Protein AF-A0A7S2G032-F1 (afdb_monomer)

Sequence (149 aa):
DKDFLDAGRGISDGIGGWKMGAVSVPRGNSFEDAKMRYVDVEASLSKGTVVFNSAGSNFDKLSAICLAALDVFDLPNCLNLYLTGVGTATSAPPHTDKQDVMVIQTRGRKHWRVFSPPPVAASPFADPLARGKAADRLEVDDLQHPPLL

Secondary s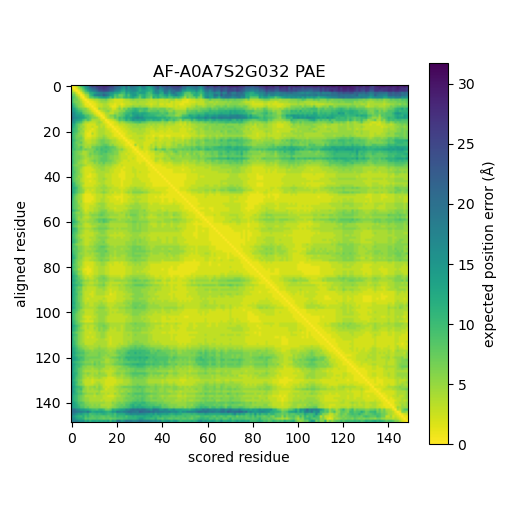tructure (DSSP, 8-state):
------EEEEE--SSSSBEEEES---SSSSHHHHS--HHHHHHHHTTSEEEETTGGGT-HHHHHHHHHHHHHH-S-----EEEE-TT-S-SS-S---SS-------SS-------PPPPGGGSTTS-TTSTTBTT----GGG--S----

Structure (mmCIF, N/CA/C/O backbone):
data_AF-A0A7S2G032-F1
#
_entry.id   AF-A0A7S2G032-F1
#
loop_
_atom_site.group_PDB
_atom_site.id
_atom_site.type_symbol
_atom_site.label_atom_id
_atom_site.label_alt_id
_atom_site.label_comp_id
_atom_site.label_asym_id
_atom_site.label_entity_id
_atom_site.label_seq_id
_atom_site.pdbx_PDB_ins_code
_atom_site.Cartn_x
_atom_site.Cartn_y
_atom_site.Cartn_z
_atom_site.occupancy
_atom_site.B_iso_or_equiv
_atom_site.auth_seq_id
_atom_site.auth_comp_id
_atom_site.auth_asym_id
_atom_site.auth_atom_id
_atom_site.pdbx_PDB_model_num
ATOM 1 N N . ASP A 1 1 ? 3.652 4.922 23.597 1.00 35.97 1 ASP A N 1
ATOM 2 C CA . ASP A 1 1 ? 2.333 5.601 23.542 1.00 35.97 1 ASP A CA 1
ATOM 3 C C . ASP A 1 1 ? 2.197 6.622 22.405 1.00 35.97 1 ASP A C 1
ATOM 5 O O . ASP A 1 1 ? 1.631 7.692 22.595 1.00 35.97 1 ASP A O 1
ATOM 9 N N . LYS A 1 2 ? 2.690 6.303 21.198 1.00 36.19 2 LYS A N 1
ATOM 10 C CA . LYS A 1 2 ? 2.426 7.071 19.961 1.00 36.19 2 LYS A CA 1
ATOM 11 C C . LYS A 1 2 ? 1.874 6.191 18.831 1.00 36.19 2 LYS A C 1
ATOM 13 O O . LYS A 1 2 ? 1.686 6.685 17.726 1.00 36.19 2 LYS A O 1
ATOM 18 N N . ASP A 1 3 ? 1.588 4.924 19.125 1.00 44.31 3 ASP A N 1
ATOM 19 C CA . ASP A 1 3 ? 1.047 3.954 18.172 1.00 44.31 3 ASP A CA 1
ATOM 20 C C . ASP A 1 3 ? -0.462 4.135 18.066 1.00 44.31 3 ASP A C 1
ATOM 22 O O . ASP A 1 3 ? -1.271 3.318 18.501 1.00 44.31 3 ASP A O 1
ATOM 26 N N . PHE A 1 4 ? -0.857 5.275 17.517 1.00 57.44 4 PHE A N 1
ATOM 27 C CA . PHE A 1 4 ? -2.152 5.348 16.874 1.00 57.44 4 PHE A CA 1
ATOM 28 C C . PHE A 1 4 ? -2.060 4.479 15.624 1.00 57.44 4 PHE A C 1
ATOM 30 O O . PHE A 1 4 ? -1.054 4.532 14.921 1.00 57.44 4 PHE A O 1
ATOM 37 N N . LEU A 1 5 ? -3.092 3.684 15.349 1.00 60.19 5 LEU A N 1
ATOM 38 C CA . LEU A 1 5 ? -3.216 2.959 14.091 1.00 60.19 5 LEU A CA 1
ATOM 39 C C . LEU A 1 5 ? -3.080 3.958 12.929 1.00 60.19 5 LEU A C 1
ATOM 41 O O . LEU A 1 5 ? -4.025 4.688 12.618 1.00 60.19 5 LEU A O 1
ATOM 45 N N . ASP A 1 6 ? -1.889 4.010 12.333 1.00 72.75 6 ASP A N 1
ATOM 46 C CA . ASP A 1 6 ? -1.547 4.976 11.298 1.00 72.75 6 ASP A CA 1
ATOM 47 C C . ASP A 1 6 ? -2.055 4.442 9.961 1.00 72.75 6 ASP A C 1
ATOM 49 O O . ASP A 1 6 ? -1.436 3.599 9.297 1.00 72.75 6 ASP A O 1
ATOM 53 N N . ALA A 1 7 ? -3.267 4.871 9.616 1.00 85.50 7 ALA A N 1
ATOM 54 C CA . ALA A 1 7 ? -3.785 4.662 8.285 1.00 85.50 7 ALA A CA 1
ATOM 55 C C . ALA A 1 7 ? -3.399 5.837 7.396 1.00 85.50 7 ALA A C 1
ATOM 57 O O . ALA A 1 7 ? -3.659 7.001 7.706 1.00 85.50 7 ALA A O 1
ATOM 58 N N . GLY A 1 8 ? -2.849 5.507 6.235 1.00 90.25 8 GLY A N 1
ATOM 59 C CA . GLY A 1 8 ? -2.609 6.469 5.179 1.00 90.25 8 GLY A CA 1
ATOM 60 C C . GLY A 1 8 ? -3.650 6.333 4.075 1.00 90.25 8 GLY A C 1
ATOM 61 O O . GLY A 1 8 ? -4.117 5.243 3.753 1.00 90.25 8 GLY A O 1
ATOM 62 N N . ARG A 1 9 ? -3.976 7.441 3.423 1.00 91.69 9 ARG A N 1
ATOM 63 C CA . ARG A 1 9 ? -4.705 7.454 2.158 1.00 91.69 9 ARG A CA 1
ATOM 64 C C . ARG A 1 9 ? -3.709 7.510 1.007 1.00 91.69 9 ARG A C 1
ATOM 66 O O . ARG A 1 9 ? -2.886 8.419 0.961 1.00 91.69 9 ARG A O 1
ATOM 73 N N . GLY A 1 10 ? -3.816 6.585 0.061 1.00 86.94 10 GLY A N 1
ATOM 74 C CA . GLY A 1 10 ? -3.033 6.611 -1.168 1.00 86.94 10 GLY A CA 1
ATOM 75 C C . GLY A 1 10 ? -3.354 7.850 -2.006 1.00 86.94 10 GLY A C 1
ATOM 76 O O . GLY A 1 10 ? -4.520 8.132 -2.288 1.00 86.94 10 GLY A O 1
ATOM 77 N N . ILE A 1 11 ? -2.319 8.578 -2.413 1.00 79.00 11 ILE A N 1
ATOM 78 C CA . ILE A 1 11 ? -2.398 9.749 -3.286 1.00 79.00 11 ILE A CA 1
ATOM 79 C C . ILE A 1 11 ? -1.618 9.441 -4.563 1.00 79.00 11 ILE A C 1
ATOM 81 O O . ILE A 1 11 ? -0.463 9.017 -4.515 1.00 79.00 11 ILE A O 1
ATOM 85 N N . SER A 1 12 ? -2.265 9.674 -5.703 1.00 75.75 12 SER A N 1
ATOM 86 C CA . SER A 1 12 ? -1.631 9.722 -7.016 1.00 75.75 12 SER A CA 1
ATOM 87 C C . SER A 1 12 ? -1.938 11.095 -7.606 1.00 75.75 12 SER A C 1
ATOM 89 O O . SER A 1 12 ? -3.087 11.394 -7.920 1.00 75.75 12 SER A O 1
ATOM 91 N N . ASP A 1 13 ? -0.929 11.962 -7.644 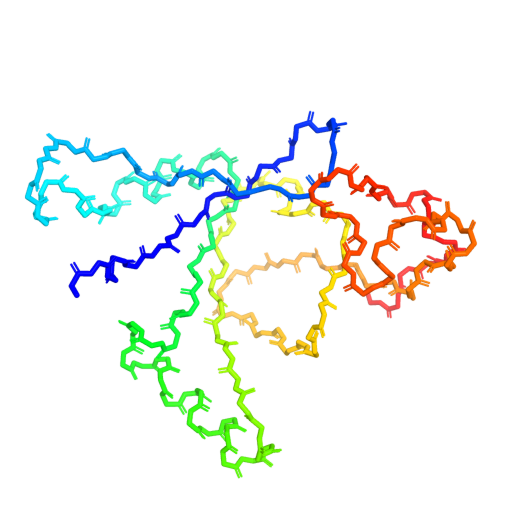1.00 73.62 13 ASP A N 1
ATOM 92 C CA . ASP A 1 13 ? -1.023 13.339 -8.147 1.00 73.62 13 ASP A CA 1
ATOM 93 C C . ASP A 1 13 ? -0.502 13.473 -9.590 1.00 73.62 13 ASP A C 1
ATOM 95 O O . ASP A 1 13 ? -0.512 14.564 -10.150 1.00 73.62 13 ASP A O 1
ATOM 99 N N . GLY A 1 14 ? -0.033 12.371 -10.189 1.00 71.12 14 GLY A N 1
ATOM 100 C CA . GLY A 1 14 ? 0.583 12.339 -11.519 1.00 71.12 14 GLY A CA 1
ATOM 101 C C . GLY A 1 14 ? 1.982 12.967 -11.595 1.00 71.12 14 GLY A C 1
ATOM 102 O O . GLY A 1 14 ? 2.589 12.955 -12.663 1.00 71.12 14 GLY A O 1
ATOM 103 N N . ILE A 1 15 ? 2.514 13.502 -10.490 1.00 74.12 15 ILE A N 1
ATOM 104 C CA . ILE A 1 15 ? 3.794 14.234 -10.441 1.00 74.12 15 ILE A CA 1
ATOM 105 C C . ILE A 1 15 ? 4.914 13.354 -9.843 1.00 74.12 15 ILE A C 1
ATOM 107 O O . ILE A 1 15 ? 6.078 13.741 -9.818 1.00 74.12 15 ILE A O 1
ATOM 111 N N . GLY A 1 16 ? 4.603 12.128 -9.415 1.00 80.75 16 GLY A N 1
ATOM 112 C CA . GLY A 1 16 ? 5.594 11.151 -8.965 1.00 80.75 16 GLY A CA 1
ATOM 113 C C . GLY A 1 16 ? 5.002 9.764 -8.736 1.00 80.75 16 GLY A C 1
ATOM 114 O O . GLY A 1 16 ? 3.940 9.428 -9.264 1.00 80.75 16 GLY A O 1
ATOM 115 N N . GLY A 1 17 ? 5.706 8.970 -7.936 1.00 84.12 17 GLY A N 1
ATOM 116 C CA . GLY A 1 17 ? 5.252 7.658 -7.501 1.00 84.12 17 GLY A CA 1
ATOM 117 C C . GLY A 1 17 ? 4.146 7.727 -6.449 1.00 84.12 17 GLY A C 1
ATOM 118 O O . GLY A 1 17 ? 3.633 8.792 -6.095 1.00 84.12 17 GLY A O 1
ATOM 119 N N . TRP A 1 18 ? 3.775 6.566 -5.918 1.00 88.38 18 TRP A N 1
ATOM 120 C CA . TRP A 1 18 ? 2.734 6.475 -4.902 1.00 88.38 18 TRP A CA 1
ATOM 121 C C . TRP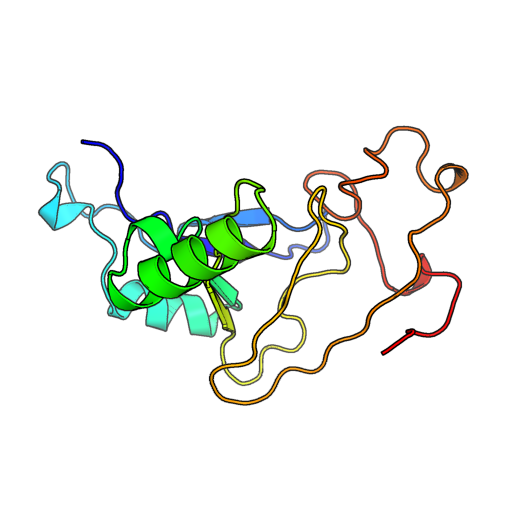 A 1 18 ? 3.145 7.167 -3.592 1.00 88.38 18 TRP A C 1
ATOM 123 O O . TRP A 1 18 ? 4.267 6.990 -3.106 1.00 88.38 18 TRP A O 1
ATOM 133 N N . LYS A 1 19 ? 2.228 7.958 -3.021 1.00 86.19 19 LYS A N 1
ATOM 134 C CA . LYS A 1 19 ? 2.420 8.715 -1.773 1.00 86.19 19 LYS A CA 1
ATOM 135 C C . LYS A 1 19 ? 1.285 8.428 -0.795 1.00 86.19 19 LYS A C 1
ATOM 137 O O . LYS A 1 19 ? 0.168 8.119 -1.208 1.00 86.19 19 LYS A O 1
ATOM 142 N N . MET A 1 20 ? 1.553 8.606 0.496 1.00 88.69 20 MET A N 1
ATOM 143 C CA . MET A 1 20 ? 0.548 8.500 1.554 1.00 88.69 20 MET A CA 1
ATOM 144 C C . MET A 1 20 ? 0.202 9.888 2.092 1.00 88.69 20 MET A C 1
ATOM 146 O O . MET A 1 20 ? 1.087 10.689 2.376 1.00 88.69 20 MET A O 1
ATOM 150 N N . GLY A 1 21 ? -1.088 10.173 2.231 1.00 87.94 21 GLY A N 1
ATOM 151 C CA . GLY A 1 21 ? -1.597 11.325 2.970 1.00 87.94 21 GLY A CA 1
ATOM 152 C C . GLY A 1 21 ? -2.353 10.897 4.220 1.00 87.94 21 GLY A C 1
ATOM 153 O O . GLY A 1 21 ? -2.751 9.743 4.345 1.00 87.94 21 GLY A O 1
ATOM 154 N N . ALA A 1 22 ? -2.595 11.837 5.127 1.00 89.69 22 ALA A N 1
ATOM 155 C CA . ALA A 1 22 ? -3.364 11.566 6.336 1.00 89.69 22 ALA A CA 1
ATOM 156 C C . ALA A 1 22 ? -4.823 11.183 6.013 1.00 89.69 22 ALA A C 1
ATOM 158 O O . ALA A 1 22 ? -5.443 11.759 5.110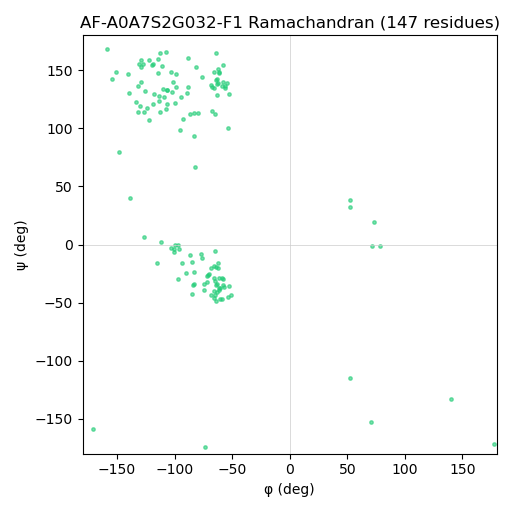 1.00 89.69 22 ALA A O 1
ATOM 159 N N . VAL A 1 23 ? -5.371 10.226 6.769 1.00 91.19 23 VAL A N 1
ATOM 160 C CA . VAL A 1 23 ? -6.801 9.857 6.735 1.00 91.19 23 VAL A CA 1
ATOM 161 C C . VAL A 1 23 ? -7.634 10.768 7.638 1.00 91.19 23 VAL A C 1
ATOM 163 O O . VAL A 1 23 ? -8.759 11.118 7.291 1.00 91.19 23 VAL A O 1
ATOM 166 N N . SER A 1 24 ? -7.072 11.202 8.767 1.00 89.06 24 SER A N 1
ATOM 167 C CA . SER A 1 24 ? -7.714 12.098 9.732 1.00 89.06 24 SER A CA 1
ATOM 168 C C . SER A 1 24 ? -6.803 13.264 10.110 1.00 89.06 24 SER A C 1
ATOM 170 O O . SER A 1 24 ? -5.581 13.150 10.055 1.00 89.06 24 SER A O 1
ATOM 172 N N . VAL A 1 25 ? -7.403 14.370 10.551 1.00 85.69 25 VAL A N 1
ATOM 173 C CA . VAL A 1 25 ? -6.691 15.491 11.181 1.00 85.69 25 VAL A CA 1
ATOM 174 C C . VAL A 1 25 ? -6.992 15.465 12.684 1.00 85.69 25 VAL A C 1
ATOM 176 O O . VAL A 1 25 ? -8.165 15.315 13.044 1.00 85.69 25 VAL A O 1
ATOM 179 N N . PRO A 1 26 ? -5.983 15.601 13.567 1.00 85.25 26 PRO A N 1
ATOM 180 C CA . PRO A 1 26 ? -6.219 15.698 15.004 1.00 85.25 26 PRO A CA 1
ATOM 181 C C . PRO A 1 26 ? -7.166 16.852 15.346 1.00 85.25 26 PRO A C 1
ATOM 183 O O . PRO A 1 26 ? -7.028 17.953 14.815 1.00 85.25 26 PRO A O 1
ATOM 186 N N . ARG A 1 27 ? -8.124 16.612 16.247 1.00 86.88 27 ARG A N 1
ATOM 187 C CA . ARG A 1 27 ? -9.107 17.628 16.686 1.00 86.88 27 ARG A CA 1
ATOM 188 C C . ARG A 1 27 ? -8.703 18.321 17.989 1.00 86.88 27 ARG A C 1
ATOM 190 O O . ARG A 1 27 ? -9.426 19.180 18.478 1.00 86.88 27 ARG A O 1
ATOM 197 N N . GLY A 1 28 ? -7.566 17.926 18.548 1.00 85.62 28 GLY A N 1
ATOM 198 C CA . GLY A 1 28 ? -7.044 18.358 19.836 1.00 85.62 28 GLY A CA 1
ATOM 199 C C . GLY A 1 28 ? -5.743 17.624 20.153 1.00 85.62 28 GLY A C 1
ATOM 200 O O . GLY A 1 28 ? -5.202 16.914 19.305 1.00 85.62 28 GLY A O 1
ATOM 201 N N . ASN A 1 29 ? -5.253 17.797 21.381 1.00 84.94 29 ASN A N 1
ATOM 202 C CA . ASN A 1 29 ? -3.943 17.290 21.810 1.00 84.94 29 ASN A CA 1
ATOM 203 C C . ASN A 1 29 ? -4.020 15.991 22.631 1.00 84.94 29 ASN A C 1
ATOM 205 O O . ASN A 1 29 ? -2.983 15.448 23.007 1.00 84.94 29 ASN A O 1
ATOM 209 N N . SER A 1 30 ? -5.225 15.503 22.946 1.00 84.81 30 SER A N 1
ATOM 210 C CA . SER A 1 30 ? -5.411 14.234 23.655 1.00 84.81 30 SER A CA 1
ATOM 211 C C . SER A 1 30 ? -5.481 13.052 22.682 1.00 84.81 30 SER A C 1
ATOM 213 O O . SER A 1 30 ? -5.792 13.226 21.502 1.00 84.81 30 SER A O 1
ATOM 215 N N . PHE A 1 31 ? -5.253 11.832 23.183 1.00 79.25 31 PHE A N 1
ATOM 216 C CA . PHE A 1 31 ? -5.470 10.604 22.406 1.00 79.25 31 PHE A CA 1
ATOM 217 C C . PHE A 1 31 ? -6.891 10.552 21.820 1.00 79.25 31 PHE A C 1
ATOM 219 O O . PHE A 1 31 ? -7.077 10.270 20.639 1.00 79.25 31 PHE A O 1
ATOM 226 N N . GLU A 1 32 ? -7.894 10.882 22.632 1.00 84.12 32 GLU A N 1
ATOM 227 C CA . GLU A 1 32 ? -9.308 10.835 22.252 1.00 84.12 32 GLU A CA 1
ATOM 228 C C . GLU A 1 32 ? -9.676 11.841 21.149 1.00 84.12 32 GLU A C 1
ATOM 230 O O . GLU A 1 32 ? -10.531 11.566 20.296 1.00 84.12 32 GLU A O 1
ATOM 235 N N . ASP A 1 33 ? -8.997 12.987 21.121 1.00 84.12 33 ASP A N 1
ATOM 236 C CA . ASP A 1 33 ? -9.207 14.016 20.102 1.00 84.12 33 ASP A CA 1
ATOM 237 C C . ASP A 1 33 ? -8.423 13.733 18.816 1.00 84.12 33 ASP A C 1
ATOM 239 O O . ASP A 1 33 ? -8.893 14.043 17.711 1.00 84.12 33 ASP A O 1
ATOM 243 N N . ALA A 1 34 ? -7.234 13.144 18.956 1.00 83.12 34 ALA A N 1
ATOM 244 C CA . ALA A 1 34 ? -6.325 12.848 17.857 1.00 83.12 34 ALA A CA 1
ATOM 245 C C . ALA A 1 34 ? -6.659 11.544 17.123 1.00 83.12 34 ALA A C 1
ATOM 247 O O . ALA A 1 34 ? -6.298 11.405 15.953 1.00 83.12 34 ALA A O 1
ATOM 248 N N . LYS A 1 35 ? -7.358 10.598 17.768 1.00 84.56 35 LYS A N 1
ATOM 249 C CA . LYS A 1 35 ? -7.647 9.300 17.153 1.00 84.56 35 LYS A CA 1
ATOM 250 C C . LYS A 1 35 ? -8.496 9.432 15.888 1.00 84.56 35 LYS A C 1
ATOM 252 O O . LYS A 1 35 ? -9.475 10.189 15.820 1.00 84.56 35 LYS A O 1
ATOM 257 N N . MET A 1 36 ? -8.128 8.628 14.898 1.00 88.94 36 MET A N 1
ATOM 258 C CA . MET A 1 36 ? -8.905 8.421 13.685 1.00 88.94 36 MET A CA 1
ATOM 259 C C . MET A 1 36 ? -10.257 7.791 14.031 1.00 88.94 36 MET A C 1
ATOM 261 O O . MET A 1 36 ? -10.353 6.883 14.861 1.00 88.94 36 MET A O 1
ATOM 265 N N . ARG A 1 37 ? -11.315 8.279 13.389 1.00 89.50 37 ARG A N 1
ATOM 266 C CA . ARG A 1 37 ? -12.691 7.810 13.573 1.00 89.50 37 ARG A CA 1
ATOM 267 C C . ARG A 1 37 ? -13.190 7.164 12.288 1.00 89.50 37 ARG A C 1
ATOM 269 O O . ARG A 1 37 ? -12.699 7.447 11.200 1.00 89.50 37 ARG A O 1
ATOM 276 N N . TYR A 1 38 ? -14.230 6.343 12.411 1.00 91.19 38 TYR A N 1
ATOM 277 C CA . TYR A 1 38 ? -14.876 5.693 11.267 1.00 91.19 38 TYR A CA 1
ATOM 278 C C . TYR A 1 38 ? -15.249 6.688 10.153 1.00 91.19 38 TYR A C 1
ATOM 280 O O . TYR A 1 38 ? -14.962 6.448 8.984 1.00 91.19 38 TYR A O 1
ATOM 288 N N . VAL A 1 39 ? -15.803 7.846 10.528 1.00 93.00 39 VAL A N 1
ATOM 289 C CA . VAL A 1 39 ? -16.200 8.905 9.585 1.00 93.00 39 VAL A CA 1
ATOM 290 C C . VAL A 1 39 ? -15.026 9.473 8.776 1.00 93.00 39 VAL A C 1
ATOM 292 O O . VAL A 1 39 ? -15.218 9.887 7.637 1.00 93.00 39 VAL A O 1
ATOM 295 N N . ASP A 1 40 ? -13.803 9.456 9.318 1.00 93.25 40 ASP A N 1
ATOM 296 C CA . ASP A 1 40 ? -12.609 9.929 8.604 1.00 93.25 40 ASP A CA 1
ATOM 297 C C . ASP A 1 40 ? -12.179 8.925 7.526 1.00 93.25 40 ASP A C 1
ATOM 299 O O . ASP A 1 40 ? -11.800 9.302 6.413 1.00 93.25 40 ASP A O 1
ATOM 303 N N . VAL A 1 41 ? -12.280 7.631 7.850 1.00 93.31 41 VAL A N 1
ATOM 304 C CA . VAL A 1 41 ? -12.022 6.531 6.913 1.00 93.31 41 VAL A CA 1
ATOM 305 C C . VAL A 1 41 ? -13.049 6.567 5.786 1.00 93.31 41 VAL A C 1
ATOM 307 O O . VAL A 1 41 ? -12.668 6.550 4.619 1.00 93.31 41 VAL A O 1
ATOM 310 N N . GLU A 1 42 ? -14.336 6.688 6.117 1.00 94.25 42 GLU A N 1
ATOM 311 C CA . GLU A 1 42 ? -15.426 6.779 5.140 1.00 94.25 42 GLU A CA 1
ATOM 312 C C . GLU A 1 42 ? -15.249 7.981 4.200 1.00 94.25 42 GLU A C 1
ATOM 314 O O . GLU A 1 42 ? -15.273 7.829 2.974 1.00 94.25 42 GLU A O 1
ATOM 319 N N . ALA A 1 43 ? -14.950 9.160 4.752 1.00 93.56 43 ALA A N 1
ATOM 320 C CA . ALA A 1 43 ? -14.648 10.345 3.956 1.00 93.56 43 ALA A CA 1
ATOM 321 C C . ALA A 1 43 ? -13.410 10.147 3.063 1.00 93.56 43 ALA A C 1
ATOM 323 O O . ALA A 1 43 ? -13.388 10.611 1.920 1.00 93.56 43 ALA A O 1
ATOM 324 N N . SER A 1 44 ? -12.381 9.444 3.541 1.00 93.88 44 SER A N 1
ATOM 325 C CA . SER A 1 44 ? -11.166 9.162 2.767 1.00 93.88 44 SER A CA 1
ATOM 326 C C . SER A 1 44 ? -11.383 8.142 1.648 1.00 93.88 44 SER A C 1
ATOM 328 O O . SER A 1 44 ? -10.764 8.278 0.591 1.00 93.88 44 SER A O 1
ATOM 330 N N . LEU A 1 45 ? -12.288 7.176 1.826 1.00 94.00 45 LEU A N 1
ATOM 331 C CA . LEU A 1 45 ? 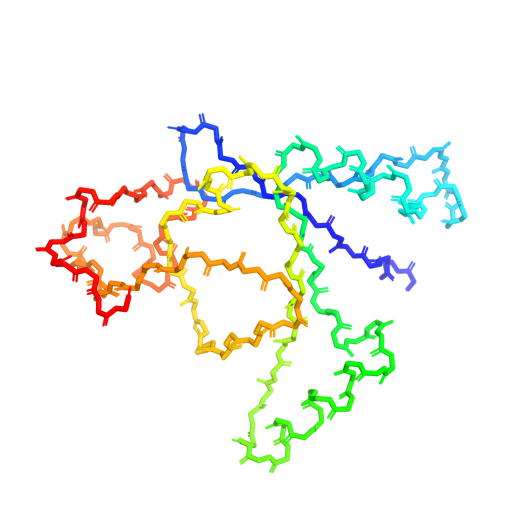-12.641 6.194 0.794 1.00 94.00 45 LEU A CA 1
ATOM 332 C C . LEU A 1 45 ? -13.321 6.832 -0.418 1.00 94.00 45 LEU A C 1
ATOM 334 O O . LEU A 1 45 ? -13.118 6.364 -1.535 1.00 94.00 45 LEU A O 1
ATOM 338 N N . SER A 1 46 ? -14.040 7.945 -0.238 1.00 91.12 46 SER A N 1
ATOM 339 C CA . SER A 1 46 ? -14.566 8.726 -1.374 1.00 91.12 46 SER A CA 1
ATOM 340 C C . SER A 1 46 ? -13.466 9.311 -2.273 1.00 91.12 46 SER A C 1
ATOM 342 O O . SER A 1 46 ? -13.732 9.723 -3.399 1.00 91.12 46 SER A O 1
ATOM 344 N N . LYS A 1 47 ? -12.220 9.341 -1.781 1.00 90.00 47 LYS A N 1
ATOM 345 C CA . LYS A 1 47 ? -11.061 9.938 -2.451 1.00 90.00 47 LYS A CA 1
ATOM 346 C C . LYS A 1 47 ? -10.023 8.904 -2.902 1.00 90.00 47 LYS A C 1
ATOM 348 O O . LYS A 1 47 ? -8.970 9.317 -3.385 1.00 90.00 47 LYS A O 1
ATOM 353 N N . GLY A 1 48 ? -10.261 7.603 -2.704 1.00 91.50 48 GLY A N 1
ATOM 354 C CA . GLY A 1 48 ? -9.369 6.536 -3.169 1.00 91.50 48 GLY A CA 1
ATOM 355 C C . GLY A 1 48 ? -9.193 5.383 -2.179 1.00 91.50 48 GLY A C 1
ATOM 356 O O . GLY A 1 48 ? -10.162 4.828 -1.660 1.00 91.50 48 GLY A O 1
ATOM 357 N N . THR A 1 49 ? -7.937 4.984 -1.959 1.00 95.06 49 THR A N 1
ATOM 358 C CA . THR A 1 49 ? -7.578 3.830 -1.121 1.00 95.06 49 THR A CA 1
ATOM 359 C C . THR A 1 49 ? -7.075 4.271 0.248 1.00 95.06 49 THR A C 1
ATOM 361 O O . THR A 1 49 ? -6.173 5.100 0.330 1.00 95.06 49 THR A O 1
ATOM 364 N N . VAL A 1 50 ? -7.606 3.675 1.310 1.00 96.00 50 VAL A N 1
ATOM 365 C CA . VAL A 1 50 ? -7.088 3.754 2.680 1.00 96.00 50 VAL A CA 1
ATOM 366 C C . VAL A 1 50 ? -6.266 2.498 2.971 1.00 96.00 50 VAL A C 1
ATOM 368 O O . VAL A 1 50 ? -6.686 1.388 2.643 1.00 96.00 50 VAL A O 1
ATOM 371 N N . VAL A 1 51 ? -5.100 2.674 3.580 1.00 95.06 51 VAL A N 1
ATOM 372 C CA . VAL A 1 51 ? -4.143 1.620 3.916 1.00 95.06 51 VAL A CA 1
ATOM 373 C C . VAL A 1 51 ? -3.867 1.685 5.404 1.00 95.06 51 VAL A C 1
ATOM 375 O O . VAL A 1 51 ? -3.343 2.685 5.882 1.00 95.06 51 VAL A O 1
ATOM 378 N N . PHE A 1 52 ? -4.200 0.624 6.124 1.00 93.88 52 PHE A N 1
ATOM 379 C CA . PHE A 1 52 ? -3.813 0.438 7.515 1.00 93.88 52 PHE A CA 1
ATOM 380 C C . PHE A 1 52 ? -2.505 -0.346 7.545 1.00 93.88 52 PHE A C 1
ATOM 382 O O . PHE A 1 52 ? -2.499 -1.540 7.227 1.00 93.88 52 PHE A O 1
ATOM 389 N N . ASN A 1 53 ? -1.410 0.326 7.893 1.00 90.94 53 ASN A N 1
ATOM 390 C CA . ASN A 1 53 ? -0.113 -0.328 8.017 1.00 90.94 53 ASN A CA 1
ATOM 391 C C . ASN A 1 53 ? -0.045 -1.130 9.315 1.00 90.94 53 ASN A C 1
ATOM 393 O O . ASN A 1 53 ? -0.611 -0.714 10.328 1.00 90.94 53 ASN A O 1
ATOM 397 N N . SER A 1 54 ? 0.636 -2.276 9.288 1.00 91.06 54 SER A N 1
ATOM 398 C CA . SER A 1 54 ? 0.797 -3.132 10.473 1.00 91.06 54 SER A CA 1
ATOM 399 C C . SER A 1 54 ? -0.545 -3.465 11.145 1.00 91.06 54 SER A C 1
ATOM 401 O O . SER A 1 54 ? -0.669 -3.524 12.366 1.00 91.06 54 SER A O 1
ATOM 403 N N . ALA A 1 55 ? -1.595 -3.690 10.357 1.00 92.38 55 ALA A N 1
ATOM 404 C CA . ALA A 1 55 ? -2.920 -4.033 10.863 1.00 92.38 55 ALA A CA 1
ATOM 405 C C . ALA A 1 55 ? -2.890 -5.316 11.723 1.00 92.38 55 ALA A C 1
ATOM 407 O O . ALA A 1 55 ? -3.645 -5.430 12.687 1.00 92.38 55 ALA A O 1
ATOM 408 N N . GLY A 1 56 ? -1.968 -6.243 11.441 1.00 92.12 56 GLY A N 1
ATOM 409 C CA . GLY A 1 56 ? -1.747 -7.444 12.256 1.00 92.12 56 GLY A CA 1
ATOM 410 C C . GLY A 1 56 ? -1.371 -7.173 13.719 1.00 92.12 56 GLY A C 1
ATOM 411 O O . GLY A 1 56 ? -1.720 -7.973 14.580 1.00 92.12 56 GLY A O 1
ATOM 412 N N . SER A 1 57 ? -0.726 -6.041 14.029 1.00 88.94 57 SER A N 1
ATOM 413 C CA . SER A 1 57 ? -0.368 -5.678 15.410 1.00 88.94 57 SER A CA 1
ATOM 414 C C . SER A 1 57 ? -1.478 -4.934 16.156 1.00 88.94 57 SER A C 1
ATOM 416 O O . SER A 1 57 ? -1.353 -4.698 17.351 1.00 88.94 57 SER A O 1
ATOM 418 N N . ASN A 1 58 ? -2.543 -4.532 15.457 1.00 86.00 58 ASN A N 1
ATOM 419 C CA . ASN A 1 58 ? -3.593 -3.662 15.994 1.00 86.00 58 ASN A CA 1
ATOM 420 C C . ASN A 1 58 ? -4.966 -4.344 16.085 1.00 86.00 58 ASN A C 1
ATOM 422 O O . ASN A 1 58 ? -5.865 -3.837 16.754 1.00 86.00 58 ASN A O 1
ATOM 426 N N . PHE A 1 59 ? -5.152 -5.473 15.398 1.00 87.88 59 PHE A N 1
ATOM 427 C CA . PHE A 1 59 ? -6.405 -6.220 15.394 1.00 87.88 59 PHE A CA 1
ATOM 428 C C . PHE A 1 59 ? -6.151 -7.678 15.780 1.00 87.88 59 PHE A C 1
ATOM 430 O O . PHE A 1 59 ? -5.572 -8.428 14.997 1.00 87.88 59 PHE A O 1
ATOM 437 N N . ASP A 1 60 ? -6.673 -8.112 16.930 1.00 88.81 60 ASP A N 1
ATOM 438 C CA . ASP A 1 60 ? -6.468 -9.471 17.469 1.00 88.81 60 ASP A CA 1
ATOM 439 C C . ASP A 1 60 ? -6.814 -10.585 16.474 1.00 88.81 60 ASP A C 1
ATOM 441 O O . ASP A 1 60 ? -6.161 -11.618 16.403 1.00 88.81 60 ASP A O 1
ATOM 445 N N . LYS A 1 61 ? -7.845 -10.381 15.649 1.00 89.50 61 LYS A N 1
ATOM 446 C CA . LYS A 1 61 ? -8.232 -11.371 14.633 1.00 89.50 61 LYS A CA 1
ATOM 447 C C . LYS A 1 61 ? -7.226 -11.479 13.486 1.00 89.50 61 LYS A C 1
ATOM 449 O O . LYS A 1 61 ? -7.186 -12.508 12.822 1.00 89.50 61 LYS A O 1
ATOM 454 N N . LEU A 1 62 ? -6.459 -10.422 13.224 1.00 92.56 62 LEU A N 1
ATOM 455 C CA . LEU A 1 62 ? -5.429 -10.400 12.186 1.00 92.56 62 LEU A CA 1
ATOM 456 C C . LEU A 1 62 ? -4.067 -10.850 12.723 1.00 92.56 62 LEU A C 1
ATOM 458 O O . LEU A 1 62 ? -3.277 -11.381 11.945 1.00 92.56 62 LEU A O 1
ATOM 462 N N . SER A 1 63 ? -3.807 -10.718 14.028 1.00 93.50 63 SER A N 1
ATOM 463 C CA . SER A 1 63 ? -2.556 -11.195 14.632 1.00 93.50 63 SER A CA 1
ATOM 464 C C . SER A 1 63 ? -2.383 -12.708 14.465 1.00 93.50 63 SER A C 1
ATOM 466 O O . SER A 1 63 ? -1.289 -13.164 14.146 1.00 93.50 63 SER A O 1
ATOM 468 N N . ALA A 1 64 ? -3.471 -13.481 14.555 1.00 93.31 64 ALA A N 1
ATOM 469 C CA . ALA A 1 64 ? -3.454 -14.925 14.317 1.00 93.31 64 ALA A CA 1
ATOM 470 C C . ALA A 1 64 ? -2.943 -15.300 12.911 1.00 93.31 64 ALA A C 1
ATOM 472 O O . ALA A 1 64 ? -2.254 -16.305 12.758 1.00 93.31 64 ALA A O 1
ATOM 473 N N . ILE A 1 65 ? -3.235 -14.483 11.890 1.00 93.50 65 ILE A N 1
ATOM 474 C CA . ILE A 1 65 ? -2.723 -14.692 10.525 1.00 93.50 65 ILE A CA 1
ATOM 475 C C . ILE A 1 65 ? -1.212 -14.446 10.493 1.00 93.50 65 ILE A C 1
ATOM 477 O O . ILE A 1 65 ? -0.475 -15.234 9.905 1.00 93.50 65 ILE A O 1
ATOM 481 N N . CYS A 1 66 ? -0.746 -13.378 11.147 1.00 94.94 66 CYS A N 1
ATOM 482 C CA . CYS A 1 66 ? 0.679 -13.065 11.237 1.00 94.94 66 CYS A CA 1
ATOM 483 C C . CYS A 1 66 ? 1.467 -14.147 11.987 1.00 94.94 66 CYS A C 1
ATOM 485 O O . CYS A 1 66 ? 2.558 -14.501 11.548 1.00 94.94 66 CYS A O 1
ATOM 487 N N . LEU A 1 67 ? 0.918 -14.688 13.080 1.00 95.12 67 LEU A N 1
ATOM 488 C CA . LEU A 1 67 ? 1.541 -15.779 13.836 1.00 95.12 67 LEU A CA 1
ATOM 489 C C . LEU A 1 67 ? 1.604 -17.064 13.007 1.00 95.12 67 LEU A C 1
ATOM 491 O O . LEU A 1 67 ? 2.668 -17.655 12.892 1.00 95.1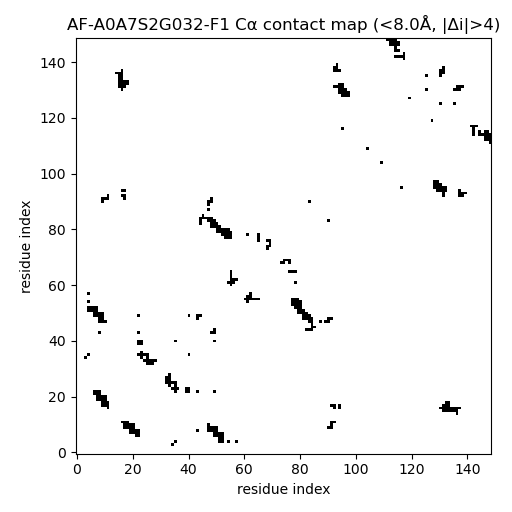2 67 LEU A O 1
ATOM 495 N N . ALA A 1 68 ? 0.512 -17.437 12.334 1.00 94.50 68 ALA A N 1
ATOM 496 C CA . ALA A 1 68 ? 0.513 -18.610 11.462 1.00 94.50 68 ALA A CA 1
ATOM 497 C C . ALA A 1 68 ? 1.513 -18.477 10.297 1.00 94.50 68 ALA A C 1
ATOM 499 O O . ALA A 1 68 ? 2.187 -19.440 9.944 1.00 94.50 68 ALA A O 1
ATOM 500 N N . ALA A 1 69 ? 1.632 -17.286 9.700 1.00 94.88 69 ALA A N 1
ATOM 501 C CA . ALA A 1 69 ? 2.628 -17.029 8.662 1.00 94.88 69 ALA A CA 1
ATOM 502 C C . ALA A 1 69 ? 4.061 -17.098 9.214 1.00 94.88 69 ALA A C 1
ATOM 504 O O . ALA A 1 69 ? 4.932 -17.662 8.557 1.00 94.88 69 ALA A O 1
ATOM 505 N N . LEU A 1 70 ? 4.299 -16.567 10.416 1.00 96.06 70 LEU A N 1
ATOM 506 C CA . LEU A 1 70 ? 5.596 -16.664 11.085 1.00 96.06 70 LEU A CA 1
ATOM 507 C C . LEU A 1 70 ? 5.978 -18.129 11.330 1.00 96.06 70 LEU A C 1
ATOM 509 O O . LEU A 1 70 ? 7.079 -18.521 10.967 1.00 96.06 70 LEU A O 1
ATOM 513 N N . ASP A 1 71 ? 5.057 -18.940 11.854 1.00 97.38 71 ASP A N 1
ATOM 514 C CA . ASP A 1 71 ? 5.303 -20.356 12.157 1.00 97.38 71 ASP A CA 1
ATOM 515 C C . ASP A 1 71 ? 5.628 -21.190 10.904 1.00 97.38 71 ASP A C 1
ATOM 517 O O . ASP A 1 71 ? 6.406 -22.139 10.971 1.00 97.38 71 ASP A O 1
ATOM 521 N N . VAL A 1 72 ? 5.026 -20.859 9.756 1.00 96.69 72 VAL A N 1
ATOM 522 C CA . VAL A 1 72 ? 5.216 -21.609 8.501 1.00 96.69 72 VAL A CA 1
ATOM 523 C C . VAL A 1 72 ? 6.452 -21.152 7.732 1.00 96.69 72 VAL A C 1
ATOM 525 O O . VAL A 1 72 ? 7.162 -21.986 7.170 1.00 96.69 72 VAL A O 1
ATOM 528 N N . PHE A 1 73 ? 6.686 -19.842 7.652 1.00 95.12 73 PHE A N 1
ATOM 529 C CA . PHE A 1 73 ? 7.766 -19.286 6.835 1.00 95.12 73 PHE A CA 1
ATOM 530 C C . PHE A 1 73 ? 9.064 -19.065 7.611 1.00 95.12 73 PHE A C 1
ATOM 532 O O . PHE A 1 73 ? 10.094 -18.863 6.975 1.00 95.12 73 PHE A O 1
ATOM 539 N N . ASP A 1 74 ? 9.017 -19.079 8.946 1.00 96.00 74 ASP A N 1
ATOM 540 C CA . ASP A 1 74 ? 10.133 -18.737 9.841 1.00 96.00 74 ASP A CA 1
ATOM 541 C C . ASP A 1 74 ? 10.754 -17.361 9.518 1.00 96.00 74 ASP A C 1
ATOM 543 O O . ASP A 1 74 ? 11.952 -17.113 9.654 1.00 96.00 74 ASP A O 1
ATOM 547 N N . LEU A 1 75 ? 9.908 -16.443 9.034 1.00 94.38 75 LEU A N 1
ATOM 548 C CA . LEU A 1 75 ? 10.280 -15.093 8.627 1.00 94.38 75 LEU A CA 1
ATOM 549 C C . LEU A 1 75 ? 9.365 -14.055 9.287 1.00 94.38 75 LEU A C 1
ATOM 551 O O . LEU A 1 75 ? 8.141 -14.240 9.332 1.00 94.38 75 LEU A O 1
ATOM 555 N N . PRO A 1 76 ? 9.920 -12.914 9.740 1.00 93.50 76 PRO A N 1
ATOM 556 C CA . PRO A 1 76 ? 9.113 -11.779 10.157 1.00 93.50 76 PRO A CA 1
ATOM 557 C C . PRO A 1 76 ? 8.175 -11.346 9.031 1.00 93.50 76 PRO A C 1
ATOM 559 O O . PRO A 1 76 ? 8.588 -11.200 7.881 1.00 93.50 76 PRO A O 1
ATOM 562 N N . ASN A 1 77 ? 6.915 -11.090 9.369 1.00 94.19 77 ASN A N 1
ATOM 563 C CA . ASN A 1 77 ? 5.925 -10.603 8.419 1.00 94.19 77 ASN A CA 1
ATOM 564 C C . ASN A 1 77 ? 5.204 -9.367 8.959 1.00 94.19 77 ASN A C 1
ATOM 566 O O . ASN A 1 77 ? 5.174 -9.102 10.160 1.00 94.19 77 ASN A O 1
ATOM 570 N N . CYS A 1 78 ? 4.622 -8.605 8.038 1.00 92.75 78 CYS A N 1
ATOM 571 C CA . CYS A 1 78 ? 3.755 -7.481 8.344 1.00 92.75 78 CYS A CA 1
ATOM 572 C C . CYS A 1 78 ? 2.489 -7.597 7.497 1.00 92.75 78 CYS A C 1
ATOM 574 O O . CYS A 1 78 ? 2.558 -7.902 6.307 1.00 92.75 78 CYS A O 1
ATOM 576 N N . LEU A 1 79 ? 1.334 -7.347 8.113 1.00 95.19 79 LEU A N 1
ATOM 577 C CA . LEU A 1 79 ? 0.042 -7.368 7.438 1.00 95.19 79 LEU A CA 1
ATOM 578 C C . LEU A 1 79 ? -0.466 -5.941 7.274 1.00 95.19 79 LEU A C 1
ATOM 580 O O . LEU A 1 79 ? -0.789 -5.278 8.257 1.00 95.19 79 LEU A O 1
ATOM 584 N N . ASN A 1 80 ? -0.604 -5.510 6.023 1.00 95.12 80 ASN A N 1
ATOM 585 C CA . ASN A 1 80 ? -1.260 -4.258 5.661 1.00 95.12 80 ASN A CA 1
ATOM 586 C C . ASN A 1 80 ? -2.686 -4.538 5.169 1.00 95.12 80 ASN A C 1
ATOM 588 O O . ASN A 1 80 ? -2.919 -5.491 4.423 1.00 95.12 80 ASN A O 1
ATOM 592 N N . LEU A 1 81 ? -3.645 -3.698 5.561 1.00 95.25 81 LEU A N 1
ATOM 593 C CA . LEU A 1 81 ? -5.037 -3.801 5.116 1.00 95.25 81 LEU A CA 1
ATOM 594 C C . LEU A 1 81 ? -5.377 -2.652 4.164 1.00 95.25 81 LEU A C 1
ATOM 596 O O . LEU A 1 81 ? -5.217 -1.486 4.511 1.00 95.25 81 LEU A O 1
ATOM 600 N N . TYR A 1 82 ? -5.904 -2.988 2.985 1.00 96.31 82 TYR A N 1
ATOM 601 C CA . TYR A 1 82 ? -6.231 -2.034 1.924 1.00 96.31 82 TYR A CA 1
ATOM 602 C C . TYR A 1 82 ? -7.740 -1.980 1.703 1.00 96.31 82 TYR A C 1
ATOM 604 O O . TYR A 1 82 ? -8.367 -2.994 1.391 1.00 96.31 82 TYR A O 1
ATOM 612 N N . LEU A 1 83 ? -8.317 -0.786 1.810 1.00 96.44 83 LEU A N 1
ATOM 613 C CA . LEU A 1 83 ? -9.720 -0.520 1.517 1.00 96.44 83 LEU A CA 1
ATOM 614 C C . LEU A 1 83 ? -9.781 0.486 0.376 1.00 96.44 83 LEU A C 1
ATOM 616 O O . LEU A 1 83 ? -9.265 1.590 0.497 1.00 96.44 83 LEU A O 1
ATOM 620 N N . THR A 1 84 ? -10.411 0.117 -0.732 1.00 96.06 84 THR A N 1
ATOM 621 C CA . THR A 1 84 ? -10.551 0.984 -1.905 1.00 96.06 84 THR A CA 1
ATOM 622 C C . THR A 1 84 ? -12.023 1.335 -2.095 1.00 96.06 84 THR A C 1
ATOM 624 O O . THR A 1 84 ? -12.864 0.435 -2.127 1.00 96.06 84 THR A O 1
ATOM 627 N N . GLY A 1 85 ? -12.337 2.629 -2.210 1.00 93.88 85 GLY A N 1
ATOM 628 C CA . GLY A 1 85 ? -13.704 3.094 -2.453 1.00 93.88 85 GLY A CA 1
ATOM 629 C C . GLY A 1 85 ? -14.282 2.578 -3.773 1.00 93.88 85 GLY A C 1
ATOM 630 O O . GLY A 1 85 ? -13.561 2.401 -4.760 1.00 93.88 85 GLY A O 1
ATOM 631 N N . VAL A 1 86 ? -15.597 2.349 -3.807 1.00 90.69 86 VAL A N 1
ATOM 632 C CA . VAL A 1 86 ? -16.311 1.932 -5.026 1.00 90.69 86 VAL A CA 1
ATOM 633 C C . VAL A 1 86 ? -16.116 2.970 -6.133 1.00 90.69 86 VAL A C 1
ATOM 635 O O . VAL A 1 86 ? -16.132 4.169 -5.876 1.00 90.69 86 VAL A O 1
ATOM 638 N N . GLY A 1 87 ? -15.920 2.507 -7.369 1.00 88.12 87 GLY A N 1
ATOM 639 C CA . GLY A 1 87 ? -15.701 3.381 -8.525 1.00 88.12 87 GLY A CA 1
ATOM 640 C C . GLY A 1 87 ? -14.282 3.949 -8.634 1.00 88.12 87 GLY A C 1
ATOM 641 O O . GLY A 1 87 ? -13.983 4.629 -9.611 1.00 88.12 87 GLY A O 1
ATOM 642 N N . THR A 1 88 ? -13.384 3.647 -7.689 1.00 90.88 88 THR A N 1
ATOM 643 C CA . THR A 1 88 ? -11.970 4.023 -7.814 1.00 90.88 88 THR A CA 1
ATOM 644 C C . THR A 1 88 ? -11.343 3.287 -9.000 1.00 90.88 88 THR A C 1
ATOM 646 O O . THR A 1 88 ? -11.174 2.070 -8.950 1.00 90.88 88 THR A O 1
ATOM 649 N N . ALA A 1 89 ? -10.974 4.027 -10.050 1.00 88.81 89 ALA A N 1
ATOM 650 C CA . ALA A 1 89 ? -10.368 3.466 -11.261 1.00 88.81 89 ALA A CA 1
ATOM 651 C C . ALA A 1 89 ? -8.991 2.835 -10.991 1.00 88.81 89 ALA A C 1
ATOM 653 O O . ALA A 1 89 ? -8.711 1.729 -11.448 1.00 88.81 89 ALA A O 1
ATOM 654 N N . THR A 1 90 ? -8.157 3.513 -10.196 1.00 89.81 90 THR A N 1
ATOM 655 C CA . THR A 1 90 ? -6.796 3.075 -9.868 1.00 89.81 90 THR A CA 1
ATOM 656 C C . THR A 1 90 ? -6.580 3.163 -8.365 1.00 89.81 90 THR A C 1
ATOM 658 O O . THR A 1 90 ? -6.586 4.251 -7.795 1.00 89.81 90 THR A O 1
ATOM 661 N N . SER A 1 91 ? -6.389 2.019 -7.700 1.00 91.56 91 SER A N 1
ATOM 662 C CA . SER A 1 91 ? -6.208 1.998 -6.242 1.00 91.56 91 SER A CA 1
ATOM 663 C C . SER A 1 91 ? -4.836 2.497 -5.792 1.00 91.56 91 SER A C 1
ATOM 665 O O . SER A 1 91 ? -4.722 3.072 -4.712 1.00 91.56 91 SER A O 1
ATOM 667 N N . ALA A 1 92 ? -3.818 2.214 -6.602 1.00 91.50 92 ALA A N 1
ATOM 668 C CA . ALA A 1 92 ? -2.430 2.628 -6.460 1.00 91.50 92 ALA A CA 1
ATOM 669 C C . ALA A 1 92 ? -1.817 2.635 -7.874 1.00 91.50 92 ALA A C 1
ATOM 671 O O . ALA A 1 92 ? -2.190 1.769 -8.675 1.00 91.50 92 ALA A O 1
ATOM 672 N N . PRO A 1 93 ? -0.940 3.596 -8.211 1.00 92.06 93 PRO A N 1
ATOM 673 C CA . PRO A 1 93 ? -0.221 3.577 -9.481 1.00 92.06 93 PRO A CA 1
ATOM 674 C C . PRO A 1 93 ? 0.718 2.355 -9.547 1.00 92.06 93 PRO A C 1
ATOM 676 O O . PRO A 1 93 ?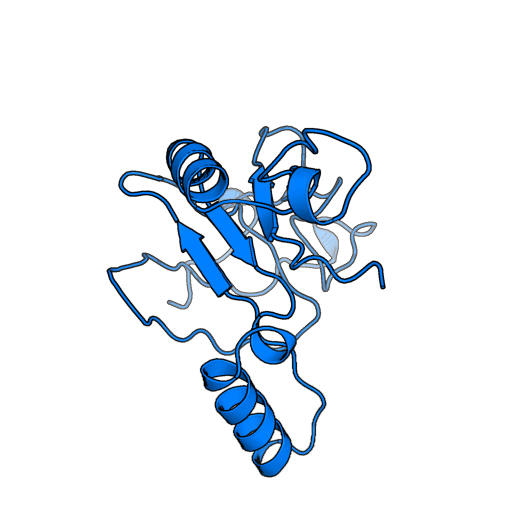 0.974 1.740 -8.507 1.00 92.06 93 PRO A O 1
ATOM 679 N N . PRO A 1 94 ? 1.230 1.984 -10.734 1.00 93.25 94 PRO A N 1
ATOM 680 C CA . PRO A 1 94 ? 2.225 0.922 -10.857 1.00 93.25 94 PRO A CA 1
ATOM 681 C C . PRO A 1 94 ? 3.427 1.169 -9.937 1.00 93.25 94 PRO A C 1
ATOM 683 O O . PRO A 1 94 ? 3.977 2.267 -9.913 1.00 93.25 94 PRO A O 1
ATOM 686 N N . HIS A 1 95 ? 3.813 0.161 -9.157 1.00 93.69 95 HIS A N 1
ATOM 687 C CA . HIS A 1 95 ? 4.972 0.216 -8.267 1.00 93.69 95 HIS A CA 1
ATOM 688 C C . HIS A 1 95 ? 5.457 -1.191 -7.912 1.00 93.69 95 HIS A C 1
ATOM 690 O O . HIS A 1 95 ? 4.756 -2.175 -8.155 1.00 93.69 95 HIS A O 1
ATOM 696 N N . THR A 1 96 ? 6.643 -1.269 -7.310 1.00 93.12 96 THR A N 1
ATOM 697 C CA . THR A 1 96 ? 7.184 -2.492 -6.709 1.00 93.12 96 THR A CA 1
ATOM 698 C C . THR A 1 96 ? 7.418 -2.311 -5.210 1.00 93.12 96 THR A C 1
ATOM 700 O O . THR A 1 96 ? 7.625 -1.199 -4.705 1.00 93.12 96 THR A O 1
ATOM 703 N N . ASP A 1 97 ? 7.405 -3.424 -4.488 1.00 92.00 97 ASP A N 1
ATOM 704 C CA . ASP A 1 97 ? 7.720 -3.497 -3.066 1.00 92.00 97 ASP A CA 1
ATOM 705 C C . ASP A 1 97 ? 9.036 -4.241 -2.839 1.00 92.00 97 ASP A C 1
ATOM 707 O O . ASP A 1 97 ? 9.433 -5.091 -3.630 1.00 92.00 97 ASP A O 1
ATOM 711 N N . LYS A 1 98 ? 9.702 -3.928 -1.722 1.00 92.38 98 LYS A N 1
ATOM 712 C CA . LYS A 1 98 ? 10.951 -4.595 -1.315 1.00 92.38 98 LYS A CA 1
ATOM 713 C C . LYS A 1 98 ? 10.719 -5.984 -0.720 1.00 92.38 98 LYS A C 1
ATOM 715 O O . LYS A 1 98 ? 11.675 -6.662 -0.368 1.00 92.38 98 LYS A O 1
ATOM 720 N N . GLN A 1 99 ? 9.459 -6.333 -0.502 1.00 91.94 99 GLN A N 1
ATOM 721 C CA . GLN A 1 99 ? 9.017 -7.494 0.251 1.00 91.94 99 GLN A CA 1
ATOM 722 C C . GLN A 1 99 ? 8.314 -8.451 -0.702 1.00 91.94 99 GLN A C 1
ATOM 724 O O . GLN A 1 99 ? 7.611 -8.006 -1.610 1.00 91.94 99 GLN A O 1
ATOM 729 N N . ASP A 1 100 ? 8.435 -9.748 -0.439 1.00 92.69 100 ASP A N 1
ATOM 730 C CA . ASP A 1 100 ? 7.517 -10.723 -1.013 1.00 92.69 100 ASP A CA 1
ATOM 731 C C . ASP A 1 100 ? 6.125 -10.521 -0.408 1.00 92.69 100 ASP A C 1
ATOM 733 O O . ASP A 1 100 ? 5.975 -10.312 0.801 1.00 92.69 100 ASP A O 1
ATOM 737 N N . VAL A 1 101 ? 5.094 -10.553 -1.254 1.00 94.31 101 VAL A N 1
ATOM 738 C CA . VAL A 1 101 ? 3.723 -10.223 -0.850 1.00 94.31 101 VAL A CA 1
ATOM 739 C C . VAL A 1 101 ? 2.747 -11.339 -1.193 1.00 94.31 101 VAL A C 1
ATOM 741 O O . VAL A 1 101 ? 2.688 -11.825 -2.321 1.00 94.31 101 VAL A O 1
ATOM 744 N N . MET A 1 102 ? 1.916 -11.702 -0.216 1.00 93.94 102 MET A N 1
ATOM 745 C CA . MET A 1 102 ? 0.726 -12.522 -0.425 1.00 93.94 102 MET A CA 1
ATOM 746 C C . MET A 1 102 ? -0.517 -11.639 -0.296 1.00 93.94 102 MET A C 1
ATOM 748 O O . MET A 1 102 ? -0.761 -11.038 0.750 1.00 93.94 102 MET A O 1
ATOM 752 N N . VAL A 1 103 ? -1.322 -11.569 -1.358 1.00 95.56 103 VAL A N 1
ATOM 753 C CA . VAL A 1 103 ? -2.552 -10.765 -1.383 1.00 95.56 103 VAL A CA 1
ATOM 754 C C . VAL A 1 103 ? -3.763 -11.657 -1.126 1.00 95.56 103 VAL A C 1
ATOM 756 O O . VAL A 1 103 ? -4.037 -12.578 -1.890 1.00 95.56 103 VAL A O 1
ATOM 759 N N . ILE A 1 104 ? -4.529 -11.347 -0.076 1.00 95.44 104 ILE A N 1
ATOM 760 C CA . ILE A 1 104 ? -5.776 -12.046 0.262 1.00 95.44 104 ILE A CA 1
ATOM 761 C C . ILE A 1 104 ? -6.961 -11.097 0.059 1.00 95.44 104 ILE A C 1
ATOM 763 O O . ILE A 1 104 ? -7.124 -10.115 0.785 1.00 95.44 104 ILE A O 1
ATOM 767 N N . GLN A 1 105 ? -7.830 -11.403 -0.909 1.00 96.69 105 GLN A N 1
ATOM 768 C CA . GLN A 1 105 ? -9.074 -10.659 -1.109 1.00 96.69 105 GLN A CA 1
ATOM 769 C C . GLN A 1 105 ? -10.134 -11.121 -0.101 1.00 96.69 105 GLN A C 1
ATOM 771 O O . GLN A 1 105 ? -10.628 -12.242 -0.180 1.00 96.69 105 GLN A O 1
ATOM 776 N N . THR A 1 106 ? -10.530 -10.246 0.824 1.00 95.56 106 THR A N 1
ATOM 777 C CA . THR A 1 106 ? -11.497 -10.596 1.883 1.00 95.56 106 THR A CA 1
ATOM 778 C C . THR A 1 106 ? -12.936 -10.183 1.569 1.00 95.56 106 THR A C 1
ATOM 780 O O . THR A 1 106 ? -13.873 -10.833 2.031 1.00 95.56 106 THR A O 1
ATOM 783 N N . ARG A 1 107 ? -13.147 -9.104 0.800 1.00 96.88 107 ARG A N 1
ATOM 784 C CA . ARG A 1 107 ? -14.478 -8.600 0.402 1.00 96.88 107 ARG A CA 1
ATOM 785 C C . ARG A 1 107 ? -14.447 -7.891 -0.945 1.00 96.88 107 ARG A C 1
ATOM 787 O O . ARG A 1 107 ? -13.476 -7.214 -1.251 1.00 96.88 107 ARG A O 1
ATOM 794 N N . GLY A 1 108 ? -15.537 -7.955 -1.706 1.00 96.06 108 GLY A N 1
ATOM 795 C CA . GLY A 1 108 ? -15.648 -7.250 -2.987 1.00 96.06 108 GLY A CA 1
ATOM 796 C C . GLY A 1 108 ? -14.758 -7.856 -4.075 1.00 96.06 108 GLY A C 1
ATOM 797 O O . GLY A 1 108 ? -14.489 -9.055 -4.066 1.00 96.06 108 GLY A O 1
ATOM 798 N N . ARG A 1 109 ? -14.341 -7.033 -5.043 1.00 94.62 109 ARG A N 1
ATOM 799 C CA . ARG A 1 109 ? -13.514 -7.443 -6.187 1.00 94.62 109 ARG A CA 1
ATOM 800 C C . ARG A 1 109 ? -12.481 -6.367 -6.489 1.00 94.62 109 ARG A C 1
ATOM 802 O O . ARG A 1 109 ? -12.773 -5.182 -6.339 1.00 94.62 109 ARG A O 1
ATOM 809 N N . LYS A 1 110 ? -11.303 -6.780 -6.945 1.00 94.25 110 LYS A N 1
ATOM 810 C CA . LYS A 1 110 ? -10.233 -5.881 -7.371 1.00 94.25 110 LYS A CA 1
ATOM 811 C C . LYS A 1 110 ? -9.580 -6.449 -8.623 1.00 94.25 110 LYS A C 1
ATOM 813 O O . LYS A 1 110 ? -9.271 -7.635 -8.665 1.00 94.25 110 LYS A O 1
ATOM 818 N N . HIS A 1 111 ? -9.426 -5.610 -9.641 1.00 93.56 111 HIS A N 1
ATOM 819 C CA . HIS A 1 111 ? -8.730 -5.977 -10.866 1.00 93.56 111 HIS A CA 1
ATOM 820 C C . HIS A 1 111 ? -7.240 -5.704 -10.668 1.00 93.56 111 HIS A C 1
ATOM 822 O O . HIS A 1 111 ? -6.838 -4.553 -10.496 1.00 93.56 111 HIS A O 1
ATOM 828 N N . TRP A 1 112 ? -6.447 -6.770 -10.632 1.00 94.56 112 TRP A N 1
ATOM 829 C CA . TRP A 1 112 ? -4.996 -6.696 -10.533 1.00 94.56 112 TRP A CA 1
ATOM 830 C C . TRP A 1 112 ? -4.382 -6.873 -11.915 1.00 94.56 112 TRP A C 1
ATOM 832 O O . TRP A 1 112 ? -4.935 -7.585 -12.742 1.00 94.56 112 TRP A O 1
ATOM 842 N N . ARG A 1 113 ? -3.256 -6.196 -12.139 1.00 94.00 113 ARG A N 1
ATOM 843 C CA . ARG A 1 113 ? -2.357 -6.446 -13.261 1.00 94.00 113 ARG A CA 1
ATOM 844 C C . ARG A 1 113 ? -0.958 -6.583 -12.690 1.00 94.00 113 ARG A C 1
ATOM 846 O O . ARG A 1 113 ? -0.488 -5.641 -12.049 1.00 94.00 113 ARG A O 1
ATOM 853 N N . VAL A 1 114 ? -0.331 -7.736 -12.875 1.00 93.88 114 VAL A N 1
ATOM 854 C CA . VAL A 1 114 ? 1.025 -8.005 -12.362 1.00 93.88 114 VAL A CA 1
ATOM 855 C C . VAL A 1 114 ? 1.987 -8.071 -13.531 1.00 93.88 114 VAL A C 1
ATOM 857 O O . VAL A 1 114 ? 1.697 -8.734 -14.511 1.00 93.88 114 VAL A O 1
ATOM 860 N N . PHE A 1 115 ? 3.133 -7.409 -13.443 1.00 93.44 115 PHE A N 1
ATOM 861 C CA . PHE A 1 115 ? 4.112 -7.347 -14.526 1.00 93.44 115 PHE A CA 1
ATOM 862 C C . PHE A 1 115 ? 5.459 -7.881 -14.048 1.00 93.44 115 PHE A C 1
ATOM 864 O O . PHE A 1 115 ? 5.737 -7.895 -12.848 1.00 93.44 115 PHE A O 1
ATOM 871 N N . SER A 1 116 ? 6.315 -8.288 -14.984 1.00 90.88 116 SER A N 1
ATOM 872 C CA . SER A 1 116 ? 7.729 -8.502 -14.675 1.00 90.88 116 SER A CA 1
ATOM 873 C C . SER A 1 116 ? 8.376 -7.190 -14.202 1.00 90.88 116 SER A C 1
ATOM 875 O O . SER A 1 116 ? 7.970 -6.119 -14.666 1.00 90.88 116 SER A O 1
ATOM 877 N N . PRO A 1 117 ? 9.385 -7.244 -13.312 1.00 88.25 117 PRO A N 1
ATOM 878 C CA . PRO A 1 117 ? 10.094 -6.046 -12.878 1.00 88.25 117 PRO A CA 1
ATOM 879 C C . PRO A 1 117 ? 10.645 -5.246 -14.071 1.00 88.25 117 PRO A C 1
ATOM 881 O O . PRO A 1 117 ? 11.162 -5.850 -15.016 1.00 88.25 117 PRO A O 1
ATOM 884 N N . PRO A 1 118 ? 10.561 -3.903 -14.050 1.00 87.31 118 PRO A N 1
ATOM 885 C CA . PRO A 1 118 ? 11.094 -3.084 -15.130 1.00 87.31 118 PRO A CA 1
ATOM 886 C C . PRO A 1 118 ? 12.627 -3.209 -15.196 1.00 87.31 118 PRO A C 1
ATOM 888 O O . PRO A 1 118 ? 13.275 -3.355 -14.153 1.00 87.31 118 PRO A O 1
ATOM 891 N N . PRO A 1 119 ? 13.248 -3.102 -16.385 1.00 86.31 119 PRO A N 1
ATOM 892 C CA . PRO A 1 119 ? 14.701 -3.159 -16.503 1.00 86.31 119 PRO A CA 1
ATOM 893 C C . PRO A 1 119 ? 15.389 -2.065 -15.680 1.00 86.31 119 PRO A C 1
ATOM 895 O O . PRO A 1 119 ? 15.008 -0.896 -15.745 1.00 86.31 119 PRO A O 1
ATOM 898 N N . VAL A 1 120 ? 16.460 -2.420 -14.964 1.00 87.12 120 VAL A N 1
ATOM 899 C CA . VAL A 1 120 ? 17.235 -1.470 -14.137 1.00 87.12 120 VAL A CA 1
ATOM 900 C C . VAL A 1 120 ? 17.761 -0.295 -14.970 1.00 87.12 120 VAL A C 1
ATOM 902 O O . VAL A 1 120 ? 17.748 0.848 -14.523 1.00 87.12 120 VAL A O 1
ATOM 905 N N . ALA A 1 121 ? 18.151 -0.557 -16.221 1.00 87.00 121 ALA A N 1
ATOM 906 C CA . ALA A 1 121 ? 18.656 0.458 -17.142 1.00 87.00 121 ALA A CA 1
ATOM 907 C C . ALA A 1 121 ? 17.632 1.559 -17.488 1.00 87.00 121 ALA A C 1
ATOM 909 O O . ALA A 1 121 ? 18.039 2.635 -17.916 1.00 87.00 121 ALA A O 1
ATOM 910 N N . ALA A 1 122 ? 16.328 1.319 -17.294 1.00 85.12 122 ALA A N 1
ATOM 911 C CA . ALA A 1 122 ? 15.287 2.311 -17.569 1.00 85.12 122 ALA A CA 1
ATOM 912 C C . ALA A 1 122 ? 15.279 3.465 -16.549 1.00 85.12 122 ALA A C 1
ATOM 914 O O . ALA A 1 122 ? 14.868 4.572 -16.881 1.00 85.12 122 ALA A O 1
ATOM 915 N N . SER A 1 123 ? 15.743 3.225 -15.316 1.00 88.56 123 SER A N 1
ATOM 916 C CA . SER A 1 123 ? 15.899 4.265 -14.290 1.00 88.56 123 SER A CA 1
ATOM 917 C C . SER A 1 123 ? 17.080 3.923 -13.368 1.00 88.56 123 SER A C 1
ATOM 919 O O . SER A 1 123 ? 16.880 3.403 -12.269 1.00 88.56 123 SER A O 1
ATOM 921 N N . PRO A 1 124 ? 18.330 4.186 -13.802 1.00 88.94 124 PRO A N 1
ATOM 922 C CA . PRO A 1 124 ? 19.538 3.703 -13.121 1.00 88.94 124 PRO A CA 1
ATOM 923 C C . PRO A 1 124 ? 19.761 4.258 -11.709 1.00 88.94 124 PRO A C 1
ATOM 925 O O . PRO A 1 124 ? 20.541 3.699 -10.945 1.00 88.94 124 PRO A O 1
ATOM 928 N N . PHE A 1 125 ? 19.111 5.376 -11.377 1.00 90.94 125 PHE A N 1
ATOM 929 C CA . PHE A 1 125 ? 19.230 6.038 -10.075 1.00 90.94 125 PHE A CA 1
ATOM 930 C C . PHE A 1 125 ? 18.056 5.735 -9.136 1.00 90.94 125 PHE A C 1
ATOM 932 O O . PHE A 1 125 ? 18.084 6.153 -7.978 1.00 90.94 125 PHE A O 1
ATOM 939 N N . ALA A 1 126 ? 17.022 5.039 -9.618 1.00 90.88 126 ALA A N 1
ATOM 940 C CA . ALA A 1 126 ? 15.915 4.600 -8.781 1.00 90.88 126 ALA A CA 1
ATOM 941 C C . ALA A 1 126 ? 16.279 3.313 -8.031 1.00 90.88 126 ALA A C 1
ATOM 943 O O . ALA A 1 126 ? 17.073 2.500 -8.500 1.00 90.88 126 ALA A O 1
ATOM 944 N N . ASP A 1 127 ? 15.658 3.106 -6.870 1.00 91.38 127 ASP A N 1
ATOM 945 C CA . ASP A 1 127 ? 15.764 1.844 -6.142 1.00 91.38 127 ASP A CA 1
ATOM 946 C C . ASP A 1 127 ? 15.058 0.738 -6.952 1.00 91.38 127 ASP A C 1
ATOM 948 O O . ASP A 1 127 ? 13.833 0.800 -7.121 1.00 91.38 127 ASP A O 1
ATOM 952 N N . PRO A 1 128 ? 15.784 -0.277 -7.459 1.00 89.75 128 PRO A N 1
ATOM 953 C CA . PRO A 1 128 ? 15.197 -1.301 -8.318 1.00 89.75 128 PRO A CA 1
ATOM 954 C C . PRO A 1 128 ? 14.162 -2.170 -7.590 1.00 89.75 128 PRO A C 1
ATOM 956 O O . PRO A 1 128 ? 13.342 -2.804 -8.250 1.00 89.75 128 PRO A O 1
ATOM 959 N N . LEU A 1 129 ? 14.164 -2.181 -6.252 1.00 89.94 129 LEU A N 1
ATOM 960 C CA . LEU A 1 129 ? 13.205 -2.921 -5.430 1.00 89.94 129 LEU A CA 1
ATOM 961 C C . LEU A 1 129 ? 12.027 -2.049 -4.965 1.00 89.94 129 LEU A C 1
ATOM 963 O O . LEU A 1 129 ? 11.103 -2.543 -4.326 1.00 89.94 129 LEU A O 1
ATOM 967 N N . ALA A 1 130 ? 12.023 -0.751 -5.269 1.00 91.56 130 ALA A N 1
ATOM 968 C CA . ALA A 1 130 ? 10.984 0.182 -4.833 1.00 91.56 130 ALA A CA 1
ATOM 969 C C . ALA A 1 130 ? 10.590 1.173 -5.939 1.00 91.56 130 ALA A C 1
ATOM 971 O O . ALA A 1 130 ? 10.368 2.358 -5.673 1.00 91.56 130 ALA A O 1
ATOM 972 N N . ARG A 1 131 ? 10.498 0.681 -7.180 1.00 93.50 131 ARG A N 1
ATOM 973 C CA . ARG A 1 131 ? 10.085 1.472 -8.340 1.00 93.50 131 ARG A CA 1
ATOM 974 C C . ARG A 1 131 ? 8.651 1.986 -8.179 1.00 93.50 131 ARG A C 1
ATOM 976 O O . ARG A 1 131 ? 7.829 1.339 -7.533 1.00 93.50 131 ARG A O 1
ATOM 983 N N . GLY A 1 132 ? 8.332 3.132 -8.777 1.00 92.00 132 GLY A N 1
ATOM 984 C CA . GLY A 1 132 ? 6.993 3.736 -8.745 1.00 92.00 132 GLY A CA 1
ATOM 985 C C . GLY A 1 132 ? 6.609 4.363 -7.399 1.00 92.00 132 GLY A C 1
ATOM 986 O O . GLY A 1 132 ? 5.423 4.564 -7.119 1.00 92.00 132 GLY A O 1
ATOM 987 N N . LYS A 1 133 ? 7.588 4.664 -6.538 1.00 89.50 133 LYS A N 1
ATOM 988 C CA . LYS A 1 133 ? 7.391 5.277 -5.214 1.00 89.50 133 LYS A CA 1
ATOM 989 C C . LYS A 1 133 ? 8.102 6.622 -5.096 1.00 89.50 133 LYS A C 1
ATOM 991 O O . LYS A 1 133 ? 9.124 6.867 -5.731 1.00 89.50 133 LYS A O 1
ATOM 996 N N . ALA A 1 134 ? 7.587 7.481 -4.215 1.00 85.31 134 ALA A N 1
ATOM 997 C CA . ALA A 1 134 ? 8.159 8.798 -3.929 1.00 85.31 134 ALA A CA 1
ATOM 998 C C . ALA A 1 134 ? 8.395 9.633 -5.209 1.00 85.31 134 ALA A C 1
ATOM 1000 O O . ALA A 1 134 ? 7.429 10.027 -5.860 1.00 85.31 134 ALA A O 1
ATOM 1001 N N . ALA A 1 135 ? 9.651 9.933 -5.552 1.00 87.06 135 ALA A N 1
ATOM 1002 C CA . ALA A 1 135 ? 10.008 10.715 -6.738 1.00 87.06 135 ALA A CA 1
ATOM 1003 C C . ALA A 1 135 ? 10.113 9.874 -8.026 1.00 87.06 135 ALA A C 1
ATOM 1005 O O . ALA A 1 135 ? 10.114 10.446 -9.112 1.00 87.06 135 ALA A O 1
ATOM 1006 N N . ASP A 1 136 ? 10.184 8.543 -7.925 1.00 90.19 136 ASP A N 1
ATOM 1007 C CA . ASP A 1 136 ? 10.244 7.655 -9.088 1.00 90.19 136 ASP A CA 1
ATOM 1008 C C . ASP A 1 136 ? 8.829 7.394 -9.611 1.00 90.19 136 ASP A C 1
ATOM 1010 O O . ASP A 1 136 ? 7.998 6.776 -8.938 1.00 90.19 136 ASP A O 1
ATOM 1014 N N . ARG A 1 137 ? 8.549 7.897 -10.813 1.00 89.81 137 ARG A N 1
ATOM 1015 C CA . ARG A 1 137 ? 7.302 7.638 -11.531 1.00 89.81 137 ARG A CA 1
ATOM 1016 C C . ARG A 1 137 ? 7.470 6.375 -12.366 1.00 89.81 137 ARG A C 1
ATOM 1018 O O . ARG A 1 137 ? 8.487 6.200 -13.028 1.00 89.81 137 ARG A O 1
ATOM 1025 N N . LEU A 1 138 ? 6.454 5.522 -12.328 1.00 90.75 138 LEU A N 1
ATOM 1026 C CA . LEU A 1 138 ? 6.372 4.322 -13.144 1.00 90.75 138 LEU A CA 1
ATOM 1027 C C . LEU A 1 138 ? 4.976 4.246 -13.755 1.00 90.75 138 LEU A C 1
ATOM 1029 O O . LEU A 1 138 ? 3.971 4.263 -13.036 1.00 90.75 138 LEU A O 1
ATOM 1033 N N . GLU A 1 139 ? 4.917 4.187 -15.076 1.00 89.38 139 GLU A N 1
ATOM 1034 C CA . GLU A 1 139 ? 3.680 4.084 -15.841 1.00 89.38 139 GLU A CA 1
ATOM 1035 C C . GLU A 1 139 ? 3.518 2.685 -16.424 1.00 89.38 139 GLU A C 1
ATOM 1037 O O . GLU A 1 139 ? 4.448 1.885 -16.449 1.00 89.38 139 GLU A O 1
ATOM 1042 N N . VAL A 1 140 ? 2.311 2.364 -16.892 1.00 88.56 140 VAL A N 1
ATOM 1043 C CA . VAL A 1 140 ? 2.060 1.064 -17.532 1.00 88.56 140 VAL A CA 1
ATOM 1044 C C . VAL A 1 140 ? 2.881 0.920 -18.815 1.00 88.56 140 VAL A C 1
ATOM 1046 O O . VAL A 1 140 ? 3.360 -0.171 -19.093 1.00 88.56 140 VAL A O 1
ATOM 1049 N N . ASP A 1 141 ? 3.095 2.012 -19.549 1.00 87.12 141 ASP A N 1
ATOM 1050 C CA . ASP A 1 141 ? 3.862 2.012 -20.801 1.00 87.12 141 ASP A CA 1
ATOM 1051 C C . ASP A 1 141 ? 5.361 1.737 -20.577 1.00 87.12 141 ASP A C 1
ATOM 1053 O O . ASP A 1 141 ? 6.048 1.271 -21.485 1.00 87.12 141 ASP A O 1
ATOM 1057 N N . ASP A 1 142 ? 5.859 1.937 -19.351 1.00 85.69 142 ASP A N 1
ATOM 1058 C CA . ASP A 1 142 ? 7.224 1.566 -18.959 1.00 85.69 142 ASP A CA 1
ATOM 1059 C C . ASP A 1 142 ? 7.379 0.046 -18.732 1.00 85.69 142 ASP A C 1
ATOM 1061 O O . ASP A 1 142 ? 8.497 -0.467 -18.598 1.00 85.69 142 ASP A O 1
ATOM 1065 N N . LEU A 1 143 ? 6.265 -0.696 -18.669 1.00 87.06 143 LEU A N 1
ATOM 1066 C CA . LEU A 1 143 ? 6.220 -2.134 -18.413 1.00 87.06 143 LEU A CA 1
ATOM 1067 C C . LEU A 1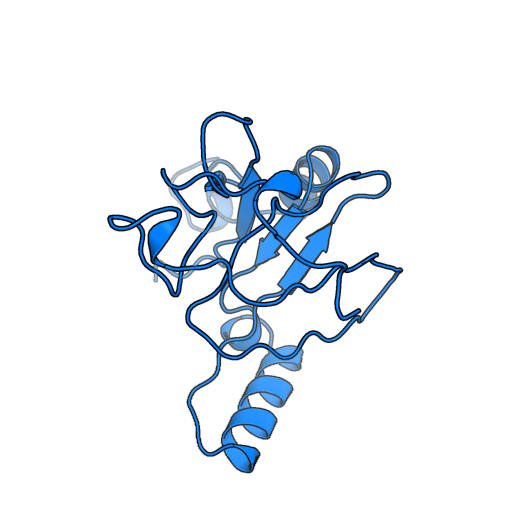 143 ? 6.164 -2.869 -19.758 1.00 87.06 143 LEU A C 1
ATOM 1069 O O . LEU A 1 143 ? 5.121 -3.015 -20.384 1.00 87.06 143 LEU A O 1
ATOM 1073 N N . GLN A 1 144 ? 7.327 -3.337 -20.210 1.00 72.75 144 GLN A N 1
ATOM 1074 C CA . GLN A 1 144 ? 7.578 -3.815 -21.580 1.00 72.75 144 GLN A CA 1
ATOM 1075 C C . GLN A 1 144 ? 6.803 -5.080 -22.004 1.00 72.75 144 GLN A C 1
ATOM 1077 O O . GLN A 1 144 ? 6.892 -5.505 -23.156 1.00 72.75 144 GLN A O 1
ATOM 1082 N N . HIS A 1 145 ? 6.061 -5.707 -21.091 1.00 77.38 145 HIS A N 1
ATOM 1083 C CA . HIS A 1 145 ? 5.397 -6.990 -21.302 1.00 77.38 145 HIS A CA 1
ATOM 1084 C C . HIS A 1 145 ? 3.919 -6.922 -20.910 1.00 77.38 145 HIS A C 1
ATOM 1086 O O . HIS A 1 145 ? 3.555 -6.128 -20.040 1.00 77.38 145 HIS A O 1
ATOM 1092 N N . PRO A 1 146 ? 3.049 -7.757 -21.512 1.00 80.25 146 PRO A N 1
ATOM 1093 C CA . PRO A 1 146 ? 1.690 -7.909 -21.015 1.00 80.25 146 PRO A CA 1
ATOM 1094 C C . PRO A 1 146 ? 1.712 -8.379 -19.552 1.00 80.25 146 PRO A C 1
ATOM 1096 O O . PRO A 1 146 ? 2.682 -9.013 -19.120 1.00 80.25 146 PRO A O 1
ATOM 1099 N N . PRO A 1 147 ? 0.654 -8.087 -18.783 1.00 83.25 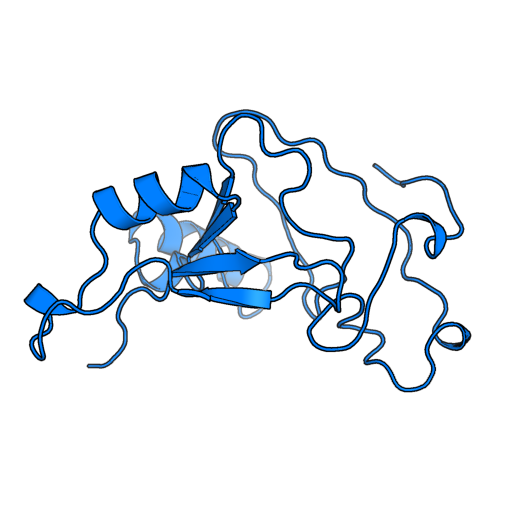147 PRO A N 1
ATOM 1100 C CA . PRO A 1 147 ? 0.584 -8.548 -17.413 1.00 83.25 147 PRO A CA 1
ATOM 1101 C C . PRO A 1 147 ? 0.559 -10.085 -17.357 1.00 83.25 147 PRO A C 1
ATOM 1103 O O . PRO A 1 147 ? -0.054 -10.748 -18.192 1.00 83.25 147 PRO A O 1
ATOM 1106 N N . LEU A 1 148 ? 1.243 -10.635 -16.359 1.00 86.00 148 LEU A N 1
ATOM 1107 C CA . LEU A 1 148 ? 1.302 -12.053 -16.010 1.00 86.00 148 LEU A CA 1
ATOM 1108 C C . LEU A 1 148 ? -0.019 -12.563 -15.409 1.00 86.00 148 LEU A C 1
ATOM 1110 O O . LEU A 1 148 ? -0.296 -13.758 -15.479 1.00 86.00 148 LEU A O 1
ATOM 1114 N N . LEU A 1 149 ? -0.795 -11.660 -14.800 1.00 76.62 149 LEU A N 1
ATOM 1115 C CA . LEU A 1 149 ? -2.106 -11.879 -14.179 1.00 76.62 149 LEU A CA 1
ATOM 1116 C C . LEU A 1 149 ? -3.022 -10.699 -14.483 1.00 76.62 149 LEU A C 1
ATOM 1118 O O . LEU A 1 149 ? -2.506 -9.559 -14.386 1.00 76.62 149 LEU A O 1
#

Mean predicted aligned error: 5.2 Å

Organism: NCBI:txid3111310

Radius of gyration: 17.04 Å; Cα contacts (8 Å, |Δi|>4): 219; chains: 1; bounding box: 36×40×45 Å

Solvent-accessible surface area (backbone atoms only — not comparable to full-atom values): 9227 Å² total; per-residue (Å²): 142,78,86,62,88,58,42,29,24,47,42,78,84,83,82,36,17,48,41,74,41,78,41,58,76,61,76,50,92,46,70,84,40,39,54,77,49,73,69,32,52,56,60,40,25,80,70,25,17,37,34,32,54,52,36,27,84,75,34,78,84,40,30,56,54,50,50,53,48,28,74,73,67,77,44,94,79,80,40,68,45,78,46,64,27,88,88,53,88,66,64,66,68,54,61,50,62,83,61,92,82,86,89,81,89,88,72,90,85,81,92,71,74,41,62,76,82,64,65,57,85,80,48,78,86,51,57,84,48,44,38,13,33,56,80,39,64,45,56,74,87,66,40,92,57,76,58,82,75

Foldseek 3Di:
DPPQQFKFQWDDPVQAFIDTDGLDCFCDDDPVRHHDDPVSNVVSLVVAKIKGWQVLVVDVVNVVVQVVCCVVVVDHDGDMDMDHHPPHPDRGADWAALDDDDDDDDDDDDDDFAADQQDCVVPVPDDSRTARDDHHNDHPVSRPDGGPD

pLDDT: mean 88.4, std 9.61, range [35.97, 97.38]

InterPro domains:
  IPR003347 JmjC domain [PF08007] (78-118)
  IPR039994 Histone lysine demethylase/ribosomal histidine hydroxylase NO66-like [PTHR13096] (49-119)